Protein AF-A0A2W0A7Y1-F1 (afdb_monomer_lite)

Secondary structure (DSSP, 8-state):
---GGG--S-HHHHHHHHIIIIIHHHHHH-TT--EEEEEEEETTTTEEEEEEEEESSSSSEEEEEEEETTT--EEEEE-

Structure (mmCIF, N/CA/C/O backbone):
data_AF-A0A2W0A7Y1-F1
#
_entry.id   AF-A0A2W0A7Y1-F1
#
loop_
_atom_site.group_PDB
_atom_site.id
_atom_site.type_symbol
_atom_site.label_atom_id
_atom_site.label_alt_id
_atom_site.label_comp_id
_atom_site.label_asym_id
_atom_site.label_entity_id
_atom_site.label_seq_id
_atom_site.pdbx_PDB_ins_code
_atom_site.Cartn_x
_atom_site.Cartn_y
_atom_site.Cartn_z
_atom_site.occupancy
_atom_site.B_iso_or_equiv
_atom_site.auth_seq_id
_atom_site.auth_comp_id
_atom_site.auth_asym_id
_atom_site.auth_atom_id
_atom_site.pdbx_PDB_model_num
ATOM 1 N N . MET A 1 1 ? 1.171 -0.895 -19.452 1.00 70.88 1 MET A N 1
ATOM 2 C CA . MET A 1 1 ? 1.425 -2.348 -19.388 1.00 70.88 1 MET A CA 1
ATOM 3 C C . MET A 1 1 ? 2.056 -2.577 -18.035 1.00 70.88 1 MET A C 1
ATOM 5 O O . MET A 1 1 ? 2.926 -1.792 -17.701 1.00 70.88 1 MET A O 1
ATOM 9 N N . PHE A 1 2 ? 1.556 -3.520 -17.236 1.00 78.44 2 PHE A N 1
ATOM 10 C CA . PHE A 1 2 ? 2.177 -3.831 -15.947 1.00 78.44 2 PHE A CA 1
ATOM 11 C C . PHE A 1 2 ? 3.569 -4.418 -16.196 1.00 78.44 2 PHE A C 1
ATOM 13 O O . PHE A 1 2 ? 3.699 -5.310 -17.036 1.00 78.44 2 PHE A O 1
ATOM 20 N N . ASP A 1 3 ? 4.576 -3.922 -15.482 1.00 84.00 3 ASP A N 1
ATOM 21 C CA . ASP A 1 3 ? 5.943 -4.432 -15.538 1.00 84.00 3 ASP A CA 1
ATOM 22 C C . ASP A 1 3 ? 6.429 -4.752 -14.122 1.00 84.00 3 ASP A C 1
ATOM 24 O O . ASP A 1 3 ? 6.552 -3.873 -13.267 1.00 84.00 3 ASP A O 1
ATOM 28 N N . ILE A 1 4 ? 6.702 -6.035 -13.880 1.00 86.88 4 ILE A N 1
ATOM 29 C CA . ILE A 1 4 ? 7.138 -6.537 -12.576 1.00 86.88 4 ILE A CA 1
ATOM 30 C C . ILE A 1 4 ? 8.506 -5.984 -12.161 1.00 86.88 4 ILE A C 1
ATOM 32 O O . ILE A 1 4 ? 8.797 -5.935 -10.971 1.00 86.88 4 ILE A O 1
ATOM 36 N N . ALA A 1 5 ? 9.330 -5.505 -13.100 1.00 90.50 5 ALA A N 1
ATOM 37 C CA . ALA A 1 5 ? 10.619 -4.891 -12.781 1.00 90.50 5 ALA A CA 1
ATOM 38 C C . ALA A 1 5 ? 10.486 -3.595 -11.951 1.00 90.50 5 ALA A C 1
ATOM 40 O O . ALA A 1 5 ? 11.448 -3.172 -11.305 1.00 90.50 5 ALA A O 1
ATOM 41 N N . PHE A 1 6 ? 9.299 -2.976 -11.945 1.00 89.56 6 PHE A N 1
ATOM 42 C CA . PHE A 1 6 ? 8.977 -1.803 -11.126 1.00 89.56 6 PHE A CA 1
ATOM 43 C C . PHE A 1 6 ? 8.486 -2.167 -9.717 1.00 89.56 6 PHE A C 1
ATOM 45 O O . PHE A 1 6 ? 8.354 -1.280 -8.875 1.00 89.56 6 PHE A O 1
ATOM 52 N N . LEU A 1 7 ? 8.227 -3.445 -9.431 1.00 95.31 7 LEU A N 1
ATOM 53 C CA . LEU A 1 7 ? 7.808 -3.898 -8.109 1.00 95.31 7 LEU A CA 1
ATOM 54 C C . LEU A 1 7 ? 9.040 -4.203 -7.249 1.00 95.31 7 LEU A C 1
ATOM 56 O O . LEU A 1 7 ? 9.620 -5.282 -7.338 1.00 95.31 7 LEU A O 1
ATOM 60 N N . LYS A 1 8 ? 9.452 -3.237 -6.426 1.00 96.88 8 LYS A N 1
ATOM 61 C CA . LYS A 1 8 ? 10.620 -3.351 -5.528 1.00 96.88 8 LYS A CA 1
ATOM 62 C C . LYS A 1 8 ? 10.233 -3.387 -4.054 1.00 96.88 8 LYS A C 1
ATOM 64 O O . LYS A 1 8 ? 10.997 -3.874 -3.228 1.00 96.88 8 LYS A O 1
ATOM 69 N N . VAL A 1 9 ? 9.061 -2.849 -3.746 1.00 97.25 9 VAL A N 1
ATOM 70 C CA . VAL A 1 9 ? 8.474 -2.772 -2.414 1.00 97.25 9 VAL A CA 1
ATOM 71 C C . VAL A 1 9 ? 7.325 -3.765 -2.340 1.00 97.25 9 VAL A C 1
ATOM 73 O O . VAL A 1 9 ? 6.500 -3.829 -3.251 1.00 97.25 9 VAL A O 1
ATOM 76 N N . ASP A 1 10 ? 7.279 -4.555 -1.273 1.00 97.38 10 ASP A N 1
ATOM 77 C CA . ASP A 1 10 ? 6.225 -5.539 -1.037 1.00 97.38 10 ASP A CA 1
ATOM 78 C C . ASP A 1 10 ? 5.030 -4.950 -0.262 1.00 97.38 10 ASP A C 1
ATOM 80 O O . ASP A 1 10 ? 4.976 -3.760 0.070 1.00 97.38 10 ASP A O 1
ATOM 84 N N . SER A 1 11 ? 4.036 -5.796 0.011 1.00 97.50 11 SER A N 1
ATOM 85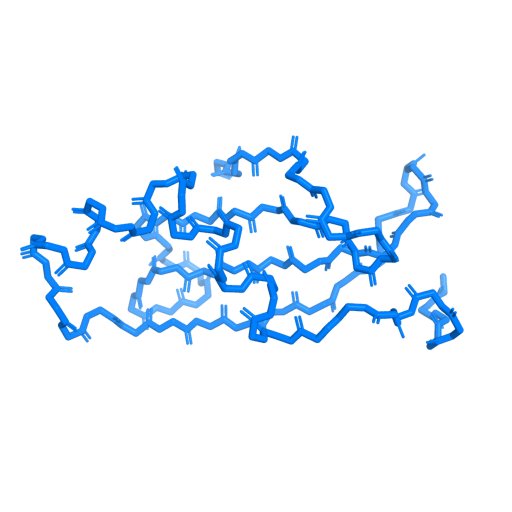 C CA . SER A 1 11 ? 2.824 -5.407 0.731 1.00 97.50 11 SER A CA 1
ATOM 86 C C . SER A 1 11 ? 3.079 -5.005 2.183 1.00 97.50 11 SER A C 1
ATOM 88 O O . SER A 1 11 ? 2.328 -4.185 2.709 1.00 97.50 11 SER A O 1
ATOM 90 N N . ASP A 1 12 ? 4.117 -5.541 2.827 1.00 98.12 12 ASP A N 1
ATOM 91 C CA . ASP A 1 12 ? 4.423 -5.249 4.231 1.00 98.12 12 ASP A CA 1
ATOM 92 C C . ASP A 1 12 ? 4.936 -3.821 4.373 1.00 98.12 12 ASP A C 1
ATOM 94 O O . ASP A 1 12 ? 4.470 -3.057 5.226 1.00 98.12 12 ASP A O 1
ATOM 98 N N . LYS A 1 13 ? 5.833 -3.411 3.473 1.00 98.31 13 LYS A N 1
ATOM 99 C CA . LYS A 1 13 ? 6.304 -2.029 3.452 1.00 98.31 13 LYS A CA 1
ATOM 100 C C . LYS A 1 13 ? 5.208 -1.057 3.008 1.00 98.31 13 LYS A C 1
ATOM 102 O O . LYS A 1 13 ? 5.067 0.012 3.605 1.00 98.31 13 LYS A O 1
ATOM 107 N N . ALA A 1 14 ? 4.383 -1.429 2.025 1.00 98.56 14 ALA A N 1
ATOM 108 C CA . ALA A 1 14 ? 3.217 -0.628 1.646 1.00 98.56 14 ALA A CA 1
ATOM 109 C C . ALA A 1 14 ? 2.233 -0.460 2.820 1.00 98.56 14 ALA A C 1
ATOM 111 O O . ALA A 1 14 ? 1.700 0.631 3.045 1.00 98.56 14 ALA A O 1
ATOM 112 N N . TYR A 1 15 ? 2.027 -1.520 3.607 1.00 98.56 15 TYR A N 1
ATOM 113 C CA . TYR A 1 15 ? 1.211 -1.488 4.814 1.00 98.56 15 TYR A CA 1
ATOM 114 C C . TYR A 1 15 ? 1.777 -0.514 5.847 1.00 98.56 15 TYR A C 1
ATOM 116 O O . TYR A 1 15 ? 1.043 0.376 6.271 1.00 98.56 15 TYR A O 1
ATOM 124 N N . GLU A 1 16 ? 3.064 -0.614 6.194 1.00 98.44 16 GLU A N 1
ATOM 125 C CA . GLU A 1 16 ? 3.733 0.283 7.150 1.00 98.44 16 GLU A CA 1
ATOM 126 C C . GLU A 1 16 ? 3.503 1.763 6.804 1.00 98.44 16 GLU A C 1
ATOM 128 O O . GLU A 1 16 ? 3.068 2.550 7.648 1.00 98.44 16 GLU A O 1
ATOM 133 N N . VAL A 1 17 ? 3.715 2.127 5.538 1.00 98.62 17 VAL A N 1
ATOM 134 C CA . VAL A 1 17 ? 3.496 3.493 5.047 1.00 98.62 17 VAL A CA 1
ATOM 135 C C . VAL A 1 17 ? 2.019 3.865 5.172 1.00 98.62 17 VAL A C 1
ATOM 137 O O . VAL A 1 17 ? 1.672 4.900 5.738 1.00 98.62 17 VAL A O 1
ATOM 140 N N . SER A 1 18 ? 1.109 3.002 4.719 1.00 98.50 18 SER A N 1
ATOM 141 C CA . SER A 1 18 ? -0.327 3.285 4.802 1.00 98.50 18 SER A CA 1
ATOM 142 C C . SER A 1 18 ? -0.841 3.460 6.240 1.00 98.50 18 SER A C 1
ATOM 144 O O . SER A 1 18 ? -1.728 4.287 6.471 1.00 98.50 18 SER A O 1
ATOM 146 N N . LYS A 1 19 ? -0.266 2.739 7.215 1.00 98.00 19 LYS A N 1
ATOM 147 C CA . LYS A 1 19 ? -0.591 2.884 8.640 1.00 98.00 19 LYS A CA 1
ATOM 148 C C . LYS A 1 19 ? -0.278 4.292 9.131 1.00 98.00 19 LYS A C 1
ATOM 150 O O . LYS A 1 19 ? -1.175 4.962 9.649 1.00 98.00 19 LYS A O 1
ATOM 155 N N . ALA A 1 20 ? 0.942 4.762 8.857 1.00 97.94 20 ALA A N 1
ATOM 156 C CA . ALA A 1 20 ? 1.406 6.101 9.218 1.00 97.94 20 ALA A CA 1
ATOM 157 C C . ALA A 1 20 ? 0.558 7.216 8.577 1.00 97.94 20 ALA A C 1
ATOM 159 O O . ALA A 1 20 ? 0.408 8.299 9.144 1.00 97.94 20 ALA A O 1
ATOM 160 N N . HIS A 1 21 ? -0.057 6.935 7.425 1.00 98.19 21 HIS A N 1
ATOM 161 C CA . HIS A 1 21 ? -0.902 7.868 6.677 1.00 98.19 21 HIS A CA 1
ATOM 162 C C . HIS A 1 21 ? -2.413 7.680 6.901 1.00 98.19 21 HIS A C 1
ATOM 164 O O . HIS A 1 21 ? -3.229 8.108 6.085 1.00 98.19 21 HIS A O 1
ATOM 170 N N . GLY A 1 22 ? -2.805 7.103 8.040 1.00 96.75 22 GLY A N 1
ATOM 171 C CA . GLY A 1 22 ? -4.193 7.082 8.512 1.00 96.75 22 GLY A CA 1
ATOM 172 C C . GLY A 1 22 ? -4.730 5.695 8.843 1.00 96.75 22 GLY A C 1
ATOM 173 O O . GLY A 1 22 ? -5.743 5.611 9.538 1.00 96.75 22 GLY A O 1
ATOM 174 N N . GLY A 1 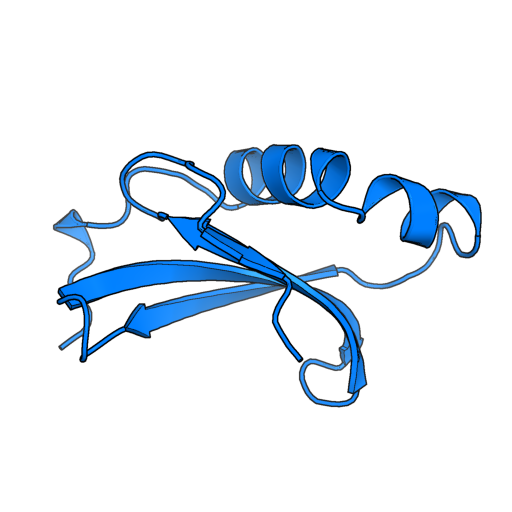23 ? -4.050 4.630 8.408 1.00 97.31 23 GLY A N 1
ATOM 175 C CA . GLY A 1 23 ? -4.441 3.253 8.704 1.00 97.31 23 GLY A CA 1
ATOM 176 C C . GLY A 1 23 ? -4.492 2.959 10.203 1.00 97.31 23 GLY A C 1
ATOM 177 O O . GLY A 1 23 ? -5.451 2.338 10.657 1.00 97.31 23 GLY A O 1
ATOM 178 N N . ASP A 1 24 ? -3.555 3.499 10.993 1.00 97.56 24 ASP A N 1
ATOM 179 C CA . ASP A 1 24 ? -3.555 3.322 12.454 1.00 97.56 24 ASP A CA 1
ATOM 180 C C . ASP A 1 24 ? -4.854 3.818 13.091 1.00 97.56 24 ASP A C 1
ATOM 182 O O . ASP A 1 24 ? -5.479 3.108 13.869 1.00 97.56 24 ASP A O 1
ATOM 186 N N . LYS A 1 25 ? -5.349 4.986 12.671 1.00 97.50 25 LYS A N 1
ATOM 187 C CA . LYS A 1 25 ? -6.602 5.552 13.194 1.00 97.50 25 LYS A CA 1
ATOM 188 C C . LYS A 1 25 ? -7.831 4.733 12.803 1.00 97.50 25 LYS A C 1
ATOM 190 O O . LYS A 1 25 ? -8.840 4.775 13.508 1.00 97.50 25 LYS A O 1
ATOM 195 N N . VAL A 1 26 ? -7.791 4.045 11.660 1.00 97.19 26 VAL A N 1
ATOM 196 C CA . VAL A 1 26 ? -8.869 3.136 11.245 1.00 97.19 26 VAL A CA 1
ATOM 197 C C . VAL A 1 26 ? -8.850 1.888 12.121 1.00 97.19 26 VAL A C 1
ATOM 199 O O . VAL A 1 26 ? -9.893 1.508 12.650 1.00 97.19 26 VAL A O 1
ATOM 202 N N . LEU A 1 27 ? -7.670 1.303 12.330 1.00 96.88 27 LEU A N 1
ATOM 203 C CA . LEU A 1 27 ? -7.492 0.090 13.127 1.00 96.88 27 LEU A CA 1
ATOM 204 C C . LEU A 1 27 ? -7.720 0.323 14.625 1.00 96.88 27 LEU A C 1
ATOM 206 O O . LEU A 1 27 ? -8.294 -0.532 15.283 1.00 96.88 27 LEU A O 1
ATOM 210 N N . GLU A 1 28 ? -7.370 1.488 15.169 1.00 97.56 28 GLU A N 1
ATOM 211 C CA . GLU A 1 28 ? -7.699 1.856 16.554 1.00 97.56 28 GLU A CA 1
ATOM 212 C C . GLU A 1 28 ? -9.216 1.884 16.800 1.00 97.56 28 GLU A C 1
ATOM 214 O O . GLU A 1 28 ? -9.687 1.496 17.867 1.00 97.56 28 GLU A O 1
ATOM 219 N N . LYS A 1 29 ? -9.997 2.337 15.809 1.00 97.06 29 LYS A N 1
ATOM 220 C CA . LYS A 1 29 ? -11.465 2.416 15.896 1.00 97.06 29 LYS A CA 1
ATOM 221 C C . LYS A 1 29 ? -12.157 1.096 15.576 1.00 97.06 29 LYS A C 1
ATOM 223 O O . LYS A 1 29 ? -13.255 0.840 16.065 1.00 97.06 29 LYS A O 1
ATOM 228 N N . SER A 1 30 ? -11.572 0.301 14.690 1.00 95.75 30 SER A N 1
ATOM 229 C CA . SER A 1 30 ? -12.133 -0.959 14.204 1.00 95.75 30 SER A CA 1
ATOM 230 C C . SER A 1 30 ? -10.986 -1.935 13.908 1.00 95.75 30 SER A C 1
ATOM 232 O O . SER A 1 30 ? -10.572 -2.044 12.748 1.00 95.75 30 SER A O 1
ATOM 234 N N . PRO A 1 31 ? -10.446 -2.615 14.941 1.00 96.19 31 PRO A N 1
ATOM 235 C CA . PRO A 1 31 ? -9.259 -3.474 14.821 1.00 96.19 31 PRO A CA 1
ATOM 236 C C . PRO A 1 31 ? -9.430 -4.679 13.890 1.00 96.19 31 PRO A C 1
ATOM 238 O O . PRO A 1 31 ? -8.449 -5.259 13.440 1.00 96.19 31 PRO A O 1
ATOM 241 N N . ASP A 1 32 ? -10.675 -5.053 13.613 1.00 96.19 32 ASP A N 1
ATOM 242 C CA . ASP A 1 32 ? -11.102 -6.133 12.725 1.00 96.19 32 ASP A CA 1
ATOM 243 C C . ASP A 1 32 ? -11.294 -5.687 11.265 1.00 96.19 32 ASP A C 1
ATOM 245 O O . ASP A 1 32 ? -11.674 -6.497 10.420 1.00 96.19 32 ASP A O 1
ATOM 249 N N . THR A 1 33 ? -11.037 -4.411 10.949 1.00 96.88 33 THR A N 1
ATOM 250 C CA . THR A 1 33 ? -11.159 -3.895 9.578 1.00 96.88 33 THR A CA 1
ATOM 251 C C . THR A 1 33 ? -10.255 -4.686 8.638 1.00 96.88 33 THR A C 1
ATOM 253 O O . THR A 1 33 ? -9.038 -4.727 8.825 1.00 96.88 33 THR A O 1
ATOM 256 N N . ALA A 1 34 ? -10.842 -5.272 7.593 1.00 97.38 34 ALA A N 1
ATOM 257 C CA . ALA A 1 34 ? -10.077 -5.981 6.581 1.00 97.38 34 ALA A CA 1
ATOM 258 C C . ALA A 1 34 ? -9.175 -5.016 5.797 1.00 97.38 34 ALA A C 1
ATOM 260 O O . ALA A 1 34 ? -9.527 -3.859 5.538 1.00 97.38 34 ALA A O 1
ATOM 261 N N . ILE A 1 35 ? -8.000 -5.519 5.420 1.00 98.00 35 ILE A N 1
ATOM 262 C CA . ILE A 1 35 ? -7.008 -4.783 4.642 1.00 98.00 35 ILE A CA 1
ATOM 263 C C . ILE A 1 35 ? -6.787 -5.527 3.331 1.00 98.00 35 ILE A C 1
ATOM 265 O O . ILE A 1 35 ? -6.418 -6.701 3.322 1.00 98.00 35 ILE A O 1
ATOM 269 N N . PHE A 1 36 ? -7.021 -4.838 2.220 1.00 98.06 36 PHE A N 1
ATOM 270 C CA . PHE A 1 36 ? -6.814 -5.358 0.877 1.00 98.06 36 PHE A CA 1
ATOM 271 C C . PHE A 1 36 ? -5.639 -4.648 0.218 1.00 98.06 36 PHE A C 1
ATOM 273 O O . PHE A 1 36 ? -5.458 -3.439 0.370 1.00 98.06 36 PHE A O 1
ATOM 280 N N . TYR A 1 37 ? -4.886 -5.403 -0.572 1.00 97.56 37 TYR A N 1
ATOM 281 C CA . TYR A 1 37 ? -3.729 -4.913 -1.304 1.00 97.56 37 TYR A CA 1
ATOM 282 C C . TYR A 1 37 ? -3.975 -5.106 -2.791 1.00 97.56 37 TYR A C 1
ATOM 284 O O . TYR A 1 37 ? -4.263 -6.213 -3.250 1.00 97.56 37 TYR A O 1
ATOM 292 N N . VAL A 1 38 ? -3.878 -4.019 -3.546 1.00 96.25 38 VAL A N 1
ATOM 293 C CA . VAL A 1 38 ? -3.957 -4.044 -5.006 1.00 96.25 38 VAL A CA 1
ATOM 294 C C . VAL A 1 38 ? -2.730 -3.335 -5.536 1.00 96.25 38 VAL A C 1
ATOM 296 O O . VAL A 1 38 ? -2.441 -2.227 -5.102 1.00 96.25 38 VAL A O 1
ATOM 299 N N . VAL A 1 39 ? -2.031 -3.955 -6.477 1.00 95.25 39 VAL A N 1
ATOM 300 C CA . VAL A 1 39 ? -0.982 -3.279 -7.235 1.00 95.25 39 VAL A CA 1
ATOM 301 C C . VAL A 1 39 ? -1.519 -2.977 -8.632 1.00 95.25 39 VAL A C 1
ATOM 303 O O . VAL A 1 39 ? -2.082 -3.863 -9.279 1.00 95.25 39 VAL A O 1
ATOM 306 N N . ASP A 1 40 ? -1.405 -1.730 -9.076 1.00 94.69 40 ASP A N 1
ATOM 307 C CA . ASP A 1 40 ? -1.885 -1.295 -10.391 1.00 94.69 40 ASP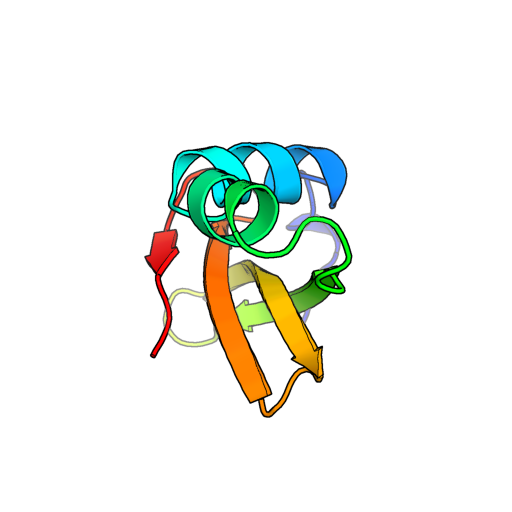 A CA 1
ATOM 308 C C . ASP A 1 40 ? -0.878 -0.370 -11.082 1.00 94.69 40 ASP A C 1
ATOM 310 O O . ASP A 1 40 ? -0.032 0.264 -10.448 1.00 94.69 40 ASP A O 1
ATOM 314 N N . TRP A 1 41 ? -0.952 -0.322 -12.413 1.00 94.62 41 TRP A N 1
ATOM 315 C CA . TRP A 1 41 ? -0.113 0.548 -13.228 1.00 94.62 41 TRP A CA 1
ATOM 316 C C . TRP A 1 41 ? -0.793 1.894 -13.462 1.00 94.62 41 TRP A C 1
ATOM 318 O O . TRP A 1 41 ? -1.729 1.998 -14.265 1.00 94.62 41 TRP A O 1
ATOM 328 N N . ASN A 1 42 ? -0.252 2.956 -12.870 1.00 91.62 42 ASN A N 1
ATOM 329 C CA . ASN A 1 42 ? -0.720 4.299 -13.159 1.00 91.62 42 ASN A CA 1
ATOM 330 C C . ASN A 1 42 ? -0.157 4.772 -14.507 1.00 91.62 42 ASN A C 1
ATOM 332 O O . ASN A 1 42 ? 1.026 5.076 -14.661 1.00 91.62 42 ASN A O 1
ATOM 336 N N . ARG A 1 43 ? -1.027 4.848 -15.518 1.00 89.44 43 ARG A N 1
ATOM 337 C CA . ARG A 1 43 ? -0.627 5.232 -16.880 1.00 89.44 43 ARG A CA 1
ATOM 338 C C . ARG A 1 43 ? -0.232 6.701 -17.016 1.00 89.44 43 ARG A C 1
ATOM 340 O O . ARG A 1 43 ? 0.477 7.011 -17.966 1.00 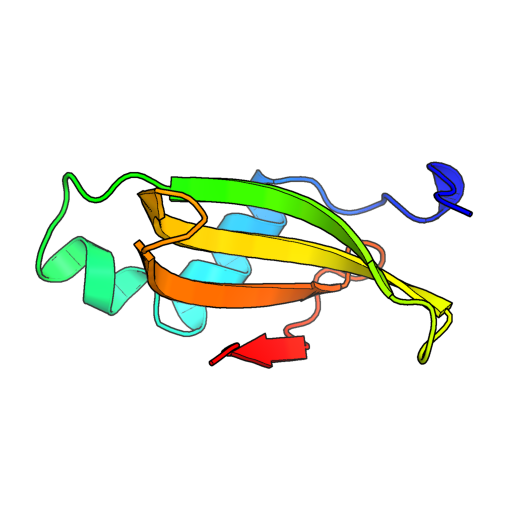89.44 43 ARG A O 1
ATOM 347 N N . SER A 1 44 ? -0.707 7.592 -16.143 1.00 89.12 44 SER A N 1
ATOM 348 C CA . SER A 1 44 ? -0.434 9.029 -16.282 1.00 89.12 44 SER A CA 1
ATOM 349 C C . SER A 1 44 ? 0.974 9.399 -15.820 1.00 89.12 44 SER A C 1
ATOM 351 O O . SER A 1 44 ? 1.641 10.187 -16.482 1.00 89.12 44 SER A O 1
ATOM 353 N N . SER A 1 45 ? 1.434 8.800 -14.725 1.00 88.69 45 SER A N 1
ATOM 354 C CA . SER A 1 45 ? 2.778 8.979 -14.162 1.00 88.69 45 SER A CA 1
ATOM 355 C C . SER A 1 45 ? 3.764 7.892 -14.589 1.00 88.69 45 SER A C 1
ATOM 357 O O . SER A 1 45 ? 4.962 8.049 -14.382 1.00 88.69 45 SER A O 1
ATOM 359 N N . ASN A 1 46 ? 3.282 6.824 -15.234 1.00 90.12 46 ASN A N 1
ATOM 360 C CA . ASN A 1 46 ? 4.088 5.676 -15.647 1.00 90.12 46 ASN A CA 1
ATOM 361 C C . ASN A 1 46 ? 4.820 5.019 -14.462 1.00 90.12 46 ASN A C 1
ATOM 363 O O . ASN A 1 46 ? 6.007 4.702 -14.545 1.00 90.12 46 ASN A O 1
ATOM 367 N N . GLU A 1 47 ? 4.087 4.830 -13.366 1.00 92.44 47 GLU A N 1
ATOM 368 C CA . GLU A 1 47 ? 4.581 4.259 -12.113 1.00 92.44 47 GLU A CA 1
ATOM 369 C C . GLU A 1 47 ? 3.707 3.069 -11.685 1.00 92.44 47 GLU A C 1
ATOM 371 O O . GLU A 1 47 ? 2.527 2.968 -12.048 1.00 92.44 47 GLU A O 1
ATOM 376 N N . LEU A 1 48 ? 4.291 2.163 -10.902 1.00 96.12 48 LEU A N 1
ATOM 377 C CA . LEU A 1 48 ? 3.560 1.067 -10.282 1.00 96.12 48 LEU A CA 1
ATOM 378 C C . LEU A 1 48 ? 3.142 1.481 -8.869 1.00 96.12 48 LEU A C 1
ATOM 380 O O . LEU A 1 48 ? 3.970 1.960 -8.099 1.00 96.12 48 LEU A O 1
ATOM 384 N N . VAL A 1 49 ? 1.865 1.303 -8.530 1.00 97.38 49 VAL A N 1
ATOM 385 C CA . VAL A 1 49 ? 1.273 1.829 -7.294 1.00 97.38 49 VAL A CA 1
ATOM 386 C C . VAL A 1 49 ? 0.661 0.703 -6.474 1.00 97.38 49 VAL A C 1
ATOM 388 O O . VAL A 1 49 ? -0.157 -0.069 -6.974 1.00 97.38 49 VAL A O 1
ATOM 391 N N . TRP A 1 50 ? 1.018 0.644 -5.193 1.00 98.19 50 TRP A N 1
ATOM 392 C CA . TRP A 1 50 ? 0.273 -0.098 -4.184 1.00 98.19 50 TRP A CA 1
ATOM 393 C C . TRP A 1 50 ? -0.908 0.729 -3.694 1.00 98.19 50 TRP A C 1
ATOM 395 O O . TRP A 1 50 ? -0.737 1.833 -3.185 1.00 98.19 50 TRP A O 1
ATOM 405 N N . HIS A 1 51 ? -2.100 0.157 -3.771 1.00 98.06 51 HIS A N 1
ATOM 406 C CA . HIS A 1 51 ? -3.306 0.654 -3.131 1.00 98.06 51 HIS A CA 1
ATOM 407 C C . HIS A 1 51 ? -3.580 -0.211 -1.902 1.00 98.06 51 HIS A C 1
ATOM 409 O O . HIS A 1 51 ? -4.028 -1.357 -2.026 1.00 98.06 51 HIS A O 1
ATOM 415 N N . VAL A 1 52 ? -3.306 0.335 -0.717 1.00 98.44 52 VAL A N 1
ATOM 416 C CA . VAL A 1 52 ? -3.647 -0.298 0.560 1.00 98.44 52 VAL A CA 1
ATOM 417 C C . VAL A 1 52 ? -5.016 0.198 0.993 1.00 98.44 52 VAL A C 1
ATOM 419 O O . VAL A 1 52 ? -5.226 1.396 1.196 1.00 98.44 52 VAL A O 1
ATOM 422 N N . ILE A 1 53 ? -5.963 -0.725 1.093 1.00 98.50 53 ILE A N 1
ATOM 423 C CA . ILE A 1 53 ? -7.381 -0.432 1.266 1.00 98.50 53 ILE A CA 1
ATOM 424 C C . ILE A 1 53 ? -7.848 -0.998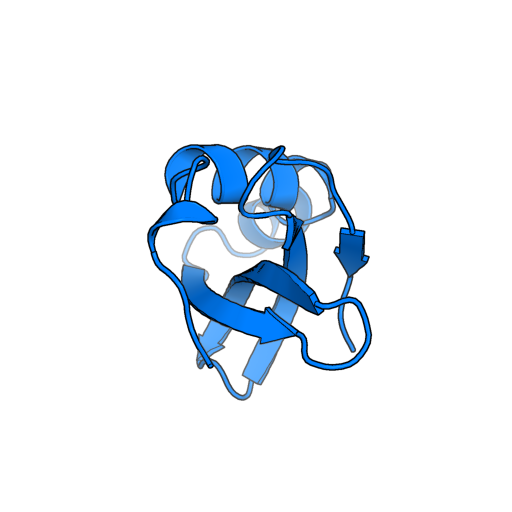 2.599 1.00 98.50 53 ILE A C 1
ATOM 426 O O . ILE A 1 53 ? -7.844 -2.207 2.783 1.00 98.50 53 ILE A O 1
ATOM 430 N N . TYR A 1 54 ? -8.317 -0.134 3.488 1.00 98.25 54 TYR A N 1
ATOM 431 C CA . TYR A 1 54 ? -8.956 -0.505 4.744 1.00 98.25 54 TYR A CA 1
ATOM 432 C C . TYR A 1 54 ? -10.467 -0.406 4.556 1.00 98.25 54 TYR A C 1
ATOM 434 O O . TYR A 1 54 ? -10.974 0.679 4.261 1.00 98.25 54 TYR A O 1
ATOM 442 N N . GLY A 1 55 ? -11.209 -1.494 4.728 1.00 96.69 55 GLY A N 1
ATOM 443 C CA . GLY A 1 55 ? -12.666 -1.483 4.577 1.00 96.69 55 GLY A CA 1
ATOM 444 C C . GLY A 1 55 ? -13.260 -2.877 4.473 1.00 96.69 55 GLY A C 1
ATOM 445 O O . GLY A 1 55 ? -12.559 -3.865 4.640 1.00 96.69 55 GLY A O 1
ATOM 446 N N . ASP A 1 56 ? -14.554 -2.953 4.179 1.00 93.69 56 ASP A N 1
ATOM 447 C CA . ASP A 1 56 ? -15.256 -4.242 4.074 1.00 93.69 56 ASP A CA 1
ATOM 448 C C . ASP A 1 56 ? -15.017 -4.910 2.711 1.00 93.69 56 ASP A C 1
ATOM 450 O O . ASP A 1 56 ? -15.159 -6.120 2.547 1.00 93.69 56 ASP A O 1
ATOM 454 N N . SER A 1 57 ? -14.657 -4.109 1.706 1.00 92.81 57 SER A N 1
ATOM 455 C CA . SER A 1 57 ? -14.306 -4.565 0.364 1.00 92.81 57 SER A CA 1
ATOM 456 C C . SER A 1 57 ? -13.443 -3.527 -0.353 1.00 92.81 57 SER A C 1
ATOM 458 O O . SER A 1 57 ? -13.256 -2.404 0.123 1.00 92.81 57 SER A O 1
ATOM 460 N N . ARG A 1 58 ? -12.959 -3.880 -1.548 1.00 91.12 58 ARG A N 1
ATOM 461 C CA . ARG A 1 58 ? -12.236 -2.949 -2.426 1.00 91.12 58 ARG A CA 1
ATOM 462 C C . ARG A 1 58 ? -13.096 -1.750 -2.837 1.00 91.12 58 ARG A C 1
ATOM 464 O O . ARG A 1 58 ? -12.549 -0.659 -2.960 1.00 91.12 58 ARG A O 1
ATOM 471 N N . ASP A 1 59 ? -14.402 -1.943 -3.012 1.00 91.94 59 ASP A N 1
ATOM 472 C CA . ASP A 1 59 ? -15.337 -0.926 -3.520 1.00 91.94 59 ASP A CA 1
ATOM 473 C C . ASP A 1 59 ? -16.000 -0.098 -2.410 1.00 91.94 59 ASP A C 1
ATOM 475 O O . ASP A 1 59 ? -16.572 0.952 -2.684 1.00 91.94 59 ASP A O 1
ATOM 479 N N . ASN A 1 60 ? -15.881 -0.533 -1.151 1.00 92.69 60 ASN A N 1
ATOM 480 C CA . ASN A 1 60 ? -16.354 0.197 0.026 1.00 92.69 60 ASN A CA 1
ATOM 481 C C . ASN A 1 60 ? -15.201 0.476 1.016 1.00 92.69 60 ASN A C 1
ATOM 483 O O . ASN A 1 60 ? -15.176 -0.098 2.113 1.00 92.69 60 ASN A O 1
ATOM 487 N N . PRO A 1 61 ? -14.201 1.297 0.634 1.00 95.75 61 PRO A N 1
ATOM 488 C CA . PRO A 1 61 ? -13.079 1.614 1.506 1.00 95.75 61 PRO A CA 1
ATOM 489 C C . PRO A 1 61 ? -13.478 2.630 2.589 1.00 95.75 61 PRO A C 1
ATOM 491 O O . PRO A 1 61 ? -14.051 3.677 2.298 1.00 95.75 61 PRO A O 1
ATOM 494 N N . LYS A 1 62 ? -13.087 2.376 3.842 1.00 96.38 62 LYS A N 1
ATOM 495 C CA . LYS A 1 62 ? -13.015 3.406 4.897 1.00 96.38 62 LYS A CA 1
ATOM 496 C C . LYS A 1 62 ? -11.803 4.320 4.688 1.00 96.38 62 LYS A C 1
ATOM 498 O O . LYS A 1 62 ? -11.845 5.499 5.030 1.00 96.38 62 LYS A O 1
ATOM 503 N N . LEU A 1 63 ? -10.715 3.760 4.157 1.00 97.94 63 LEU A N 1
ATOM 504 C CA . LEU A 1 63 ? -9.496 4.468 3.779 1.00 97.94 63 LEU A CA 1
ATOM 505 C C . LEU A 1 63 ? -8.824 3.732 2.621 1.00 97.94 63 LEU A C 1
ATOM 507 O O . LEU A 1 63 ? -8.752 2.504 2.620 1.00 97.94 63 LEU A O 1
ATOM 511 N N . ARG A 1 64 ? -8.270 4.481 1.671 1.00 98.38 64 ARG A N 1
ATOM 512 C CA . ARG A 1 64 ? -7.379 3.945 0.645 1.00 98.38 64 ARG A CA 1
ATOM 513 C C . ARG A 1 64 ? -6.134 4.818 0.544 1.00 98.38 64 ARG A C 1
ATOM 515 O O . ARG A 1 64 ? -6.244 6.033 0.397 1.00 98.38 64 ARG A O 1
ATOM 522 N N . VAL A 1 65 ? -4.960 4.204 0.640 1.00 98.50 65 VAL A N 1
ATOM 523 C CA . VAL A 1 65 ? -3.664 4.888 0.560 1.00 98.50 65 VAL A CA 1
ATOM 524 C C . VAL A 1 65 ? -2.886 4.356 -0.633 1.00 98.50 65 VAL A C 1
ATOM 526 O O . VAL A 1 65 ? -2.724 3.146 -0.773 1.00 98.50 65 VAL A O 1
ATOM 529 N N . ALA A 1 66 ? -2.403 5.270 -1.468 1.00 98.25 66 ALA A N 1
ATOM 530 C CA . ALA A 1 66 ? -1.506 4.977 -2.572 1.00 98.25 66 ALA A CA 1
ATOM 531 C C . ALA A 1 66 ? -0.044 5.136 -2.130 1.00 98.25 66 ALA A C 1
ATOM 533 O O . ALA A 1 66 ? 0.328 6.165 -1.554 1.00 98.25 66 ALA A O 1
ATOM 534 N N . VAL A 1 67 ? 0.773 4.133 -2.438 1.00 98.56 67 VAL A N 1
ATOM 535 C CA . VAL A 1 67 ? 2.209 4.063 -2.141 1.00 98.56 67 VAL A CA 1
ATOM 536 C C . VAL A 1 67 ? 2.950 3.679 -3.420 1.00 98.56 67 VAL A C 1
ATOM 538 O O . VAL A 1 67 ? 2.491 2.811 -4.162 1.00 98.56 67 VAL A O 1
ATOM 541 N N . ASP A 1 68 ? 4.083 4.315 -3.688 1.00 97.81 68 ASP A N 1
ATOM 542 C CA . ASP A 1 68 ? 4.940 3.968 -4.820 1.00 97.81 68 ASP A CA 1
ATOM 543 C C . ASP A 1 68 ? 5.520 2.555 -4.628 1.00 97.81 68 ASP A C 1
ATOM 545 O O . ASP A 1 68 ? 6.138 2.253 -3.606 1.00 97.81 68 ASP A O 1
ATOM 549 N N . ALA A 1 69 ? 5.312 1.660 -5.596 1.00 97.62 69 ALA A N 1
ATOM 550 C CA . ALA A 1 69 ? 5.742 0.263 -5.499 1.00 97.62 69 ALA A CA 1
ATOM 551 C C . ALA A 1 69 ? 7.233 0.047 -5.821 1.00 97.62 69 ALA A C 1
ATOM 553 O O . ALA A 1 69 ? 7.753 -1.059 -5.647 1.00 97.62 69 ALA A O 1
ATOM 554 N N . SER A 1 70 ? 7.931 1.086 -6.282 1.00 96.69 70 SER A N 1
ATOM 555 C CA . SER A 1 70 ? 9.369 1.115 -6.544 1.00 96.69 70 SER A CA 1
ATOM 556 C C . SER A 1 70 ? 10.176 1.710 -5.385 1.00 96.69 70 SER A C 1
ATOM 558 O O . SER A 1 70 ? 11.260 1.200 -5.099 1.00 96.69 70 SER A O 1
ATOM 560 N N . SER A 1 71 ? 9.695 2.772 -4.736 1.00 97.19 71 SER A N 1
ATOM 561 C CA . SER A 1 71 ? 10.417 3.463 -3.654 1.00 97.19 71 SER A CA 1
ATOM 562 C C . SER A 1 71 ? 9.823 3.237 -2.266 1.00 97.19 71 SER A C 1
ATOM 564 O O . SER A 1 71 ? 10.551 3.288 -1.276 1.00 97.19 71 SER A O 1
ATOM 566 N N . GLY A 1 72 ? 8.524 2.949 -2.177 1.00 97.62 72 GLY A N 1
ATOM 567 C CA 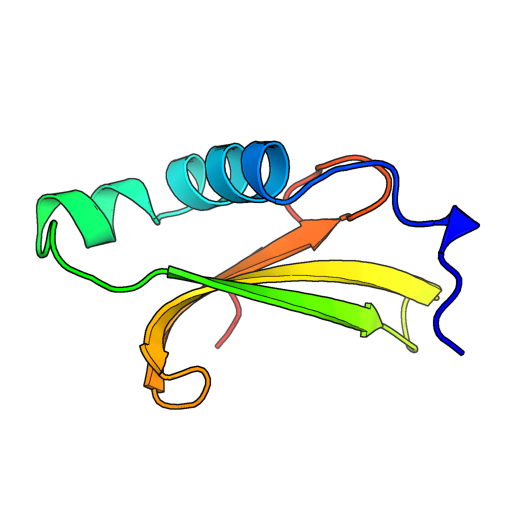. GLY A 1 72 ? 7.802 2.886 -0.908 1.00 97.62 72 GLY A CA 1
ATOM 568 C C . GLY A 1 72 ? 7.389 4.262 -0.396 1.00 97.62 72 GLY A C 1
ATOM 569 O O . GLY A 1 72 ? 7.000 4.386 0.763 1.00 97.62 72 GLY A O 1
ATOM 570 N N . ASP A 1 73 ? 7.469 5.295 -1.233 1.00 98.06 73 ASP A N 1
ATOM 571 C CA . ASP A 1 73 ? 7.053 6.638 -0.855 1.00 98.06 73 ASP A CA 1
ATOM 572 C C . ASP A 1 73 ? 5.528 6.749 -0.807 1.00 98.06 73 ASP A C 1
ATOM 574 O O . ASP A 1 73 ? 4.797 6.194 -1.633 1.00 98.06 73 ASP A O 1
ATOM 578 N N . PHE A 1 74 ? 5.028 7.514 0.161 1.00 98.31 74 PHE A N 1
ATOM 579 C CA . PHE A 1 74 ? 3.624 7.893 0.193 1.00 98.31 74 PHE A CA 1
ATOM 580 C C . PHE A 1 74 ? 3.291 8.777 -1.011 1.00 98.31 74 PHE A C 1
ATOM 582 O O . PHE A 1 74 ? 3.901 9.828 -1.203 1.00 98.31 74 PHE A O 1
ATOM 589 N N . LEU A 1 75 ? 2.269 8.386 -1.775 1.00 97.12 75 LEU A N 1
ATOM 590 C CA . LEU A 1 75 ? 1.781 9.185 -2.896 1.00 97.12 75 LEU A CA 1
ATOM 591 C C . LEU A 1 75 ? 0.608 10.067 -2.471 1.00 97.12 75 LEU A C 1
ATOM 593 O O . LEU A 1 75 ? 0.635 11.281 -2.665 1.00 97.12 75 LEU A O 1
ATOM 597 N N . ARG A 1 76 ? -0.459 9.457 -1.934 1.00 97.56 76 ARG A N 1
ATOM 598 C CA . ARG A 1 76 ? -1.705 10.157 -1.574 1.00 97.56 76 ARG A CA 1
ATOM 599 C C . ARG A 1 76 ? -2.674 9.268 -0.799 1.00 97.56 76 ARG A C 1
ATOM 601 O O . ARG A 1 76 ? -2.608 8.044 -0.858 1.00 97.56 76 ARG A O 1
ATOM 608 N N . VAL A 1 77 ? -3.651 9.907 -0.162 1.00 97.75 77 VAL A N 1
ATOM 609 C CA . VAL A 1 77 ? -4.917 9.266 0.218 1.00 97.75 77 VAL A CA 1
ATOM 610 C C . VAL A 1 77 ? -5.892 9.401 -0.951 1.00 97.75 77 VAL A C 1
ATOM 612 O O . VAL A 1 77 ? -6.034 10.485 -1.520 1.00 97.75 77 VAL A O 1
ATOM 615 N N . GLU A 1 78 ? -6.543 8.306 -1.322 1.00 93.69 78 GLU A N 1
ATOM 616 C CA . GLU A 1 78 ? -7.490 8.248 -2.437 1.00 93.69 78 GLU A CA 1
ATOM 617 C C . GLU A 1 78 ? -8.926 8.470 -1.942 1.00 93.69 78 GLU A C 1
ATOM 619 O O . GLU A 1 78 ? -9.253 8.134 -0.802 1.00 93.69 78 GLU A O 1
ATOM 624 N N . LYS A 1 79 ? -9.758 9.087 -2.788 1.00 83.12 79 LYS A N 1
ATOM 625 C CA . LYS A 1 79 ? -11.169 9.384 -2.509 1.00 83.12 79 LYS A CA 1
ATOM 626 C C . LYS A 1 79 ? -12.087 8.431 -3.252 1.00 83.12 79 LYS A C 1
ATOM 628 O O . LYS A 1 79 ? -11.706 8.036 -4.376 1.00 83.12 79 LYS A O 1
#

pLDDT: mean 95.24, std 4.79, range [70.88, 98.62]

Foldseek 3Di:
DDDCVQQPADPVLLVVLVCVVCVVVVCVVPVPFDWDWDWDQDPVVRFIWIWIFTHPDPVGGPWIWIAGRNPRHTDDTDD

Sequence (79 aa):
MFDIAFLKVDSDKAYEVSKAHGGDKVLEKSPDTAIFYVVDWNRSSNELVWHVIYGDSRDNPKLRVAVDASSGDFLRVEK

Radius of gyration: 12.13 Å; chains: 1; bounding box: 27×17×36 Å